Protein AF-A0A4Q3EK73-F1 (afdb_monomer_lite)

Secondary structure (DSSP, 8-state):
--------SSS---PPPPGGGTTS--------------------HHHHHHHSTTT----TT----TTGGG---

Radius of gyration: 26.19 Å; chains: 1; bounding box: 41×21×65 Å

Structure (mmCIF, N/CA/C/O backbone):
data_AF-A0A4Q3EK73-F1
#
_entry.id   AF-A0A4Q3EK73-F1
#
loop_
_atom_site.group_PDB
_atom_site.id
_atom_site.type_symbol
_atom_site.label_atom_id
_atom_site.label_alt_id
_atom_site.label_comp_id
_atom_site.label_asym_id
_atom_site.label_entity_id
_atom_site.label_seq_id
_atom_site.pdbx_PDB_ins_code
_atom_site.Cartn_x
_atom_site.Cartn_y
_atom_site.Cartn_z
_atom_site.occupancy
_atom_site.B_iso_or_equiv
_atom_site.auth_seq_id
_atom_site.auth_comp_id
_atom_site.auth_asym_id
_atom_site.auth_atom_id
_atom_site.pdbx_PDB_model_num
ATOM 1 N N . MET A 1 1 ? 14.267 -5.802 -3.912 1.00 64.50 1 MET A N 1
ATOM 2 C CA . MET A 1 1 ? 12.951 -5.954 -4.564 1.00 64.50 1 MET A CA 1
ATOM 3 C C . MET A 1 1 ? 12.253 -4.611 -4.460 1.00 64.50 1 MET A C 1
ATOM 5 O O . MET A 1 1 ? 12.043 -4.159 -3.342 1.00 64.50 1 MET A O 1
ATOM 9 N N . ILE A 1 2 ? 12.011 -3.936 -5.584 1.00 69.75 2 ILE A N 1
ATOM 10 C CA . ILE A 1 2 ? 11.265 -2.670 -5.606 1.00 69.75 2 ILE A CA 1
ATOM 11 C C . ILE A 1 2 ? 9.781 -3.035 -5.666 1.00 69.75 2 ILE A C 1
ATOM 13 O O . ILE A 1 2 ? 9.395 -3.848 -6.503 1.00 69.75 2 ILE A O 1
ATOM 17 N N . LYS A 1 3 ? 8.971 -2.489 -4.756 1.00 77.62 3 LYS A N 1
ATOM 18 C CA . LYS A 1 3 ? 7.514 -2.658 -4.755 1.00 77.62 3 LYS A CA 1
ATOM 19 C C . LYS A 1 3 ? 6.875 -1.278 -4.740 1.00 77.62 3 LYS A C 1
ATOM 21 O O . LYS A 1 3 ? 7.043 -0.542 -3.773 1.00 77.62 3 LYS A O 1
ATOM 26 N N . GLU A 1 4 ? 6.143 -0.958 -5.796 1.00 81.81 4 GLU A N 1
ATOM 27 C CA . GLU A 1 4 ? 5.362 0.270 -5.904 1.00 81.81 4 GLU A CA 1
ATOM 28 C C . GLU A 1 4 ? 3.874 -0.089 -5.887 1.00 81.81 4 GLU A C 1
ATOM 30 O O . GLU A 1 4 ? 3.442 -1.002 -6.590 1.00 81.81 4 GLU A O 1
ATOM 35 N N . ILE A 1 5 ? 3.097 0.593 -5.042 1.00 85.56 5 ILE A N 1
ATOM 36 C CA . ILE A 1 5 ? 1.636 0.482 -5.023 1.00 85.56 5 ILE A CA 1
ATOM 37 C C . ILE A 1 5 ? 1.106 1.749 -5.678 1.00 85.56 5 ILE A C 1
ATOM 39 O O . ILE A 1 5 ? 1.187 2.830 -5.097 1.00 85.56 5 ILE A O 1
ATOM 43 N N . ALA A 1 6 ? 0.572 1.607 -6.884 1.00 85.06 6 ALA A 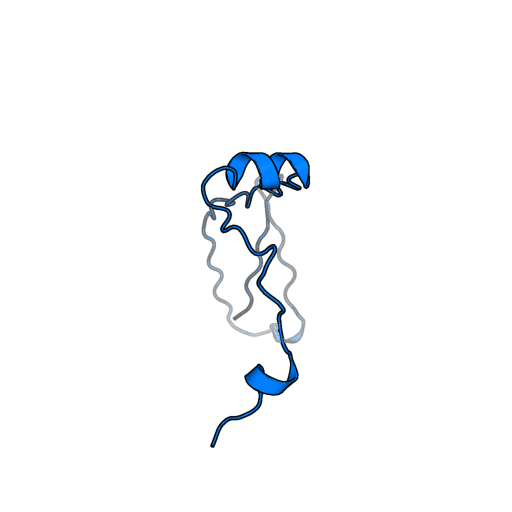N 1
ATOM 44 C CA . ALA A 1 6 ? -0.003 2.705 -7.642 1.00 85.06 6 ALA A CA 1
ATOM 45 C C . ALA A 1 6 ? -1.445 2.382 -8.035 1.00 85.06 6 ALA A C 1
ATOM 47 O O . ALA A 1 6 ? -1.804 1.224 -8.250 1.00 85.06 6 ALA A O 1
ATOM 48 N N . LYS A 1 7 ? -2.270 3.424 -8.150 1.00 88.19 7 LYS A N 1
ATOM 49 C CA . LYS A 1 7 ? -3.636 3.341 -8.669 1.00 88.19 7 LYS A CA 1
ATOM 50 C C . LYS A 1 7 ? -3.683 4.055 -10.023 1.00 88.19 7 LYS A C 1
ATOM 52 O O . LYS A 1 7 ? -3.712 5.284 -10.035 1.00 88.19 7 LYS A O 1
ATOM 57 N N . PRO A 1 8 ? -3.655 3.331 -11.154 1.00 87.31 8 PRO A N 1
ATOM 58 C CA . PRO A 1 8 ? -3.699 3.956 -12.470 1.00 87.31 8 PRO A CA 1
ATOM 59 C C . PRO A 1 8 ? -5.031 4.687 -12.685 1.00 87.31 8 PRO A C 1
ATOM 61 O O . PRO A 1 8 ? -6.098 4.115 -12.471 1.00 87.31 8 PRO A O 1
ATOM 64 N N . GLU A 1 9 ? -4.978 5.942 -13.130 1.00 89.88 9 GLU A N 1
ATOM 65 C CA . GLU A 1 9 ? -6.170 6.728 -13.506 1.00 89.88 9 GLU A CA 1
ATOM 66 C C . GLU A 1 9 ? -6.523 6.585 -14.996 1.00 89.88 9 GLU A C 1
ATOM 68 O O . GLU A 1 9 ? -7.553 7.073 -15.458 1.00 89.88 9 GLU A O 1
ATOM 73 N N . SER A 1 10 ? -5.667 5.903 -15.759 1.00 92.06 10 SER A N 1
ATOM 74 C CA . SER A 1 10 ? -5.838 5.653 -17.186 1.00 92.06 10 SER A CA 1
ATO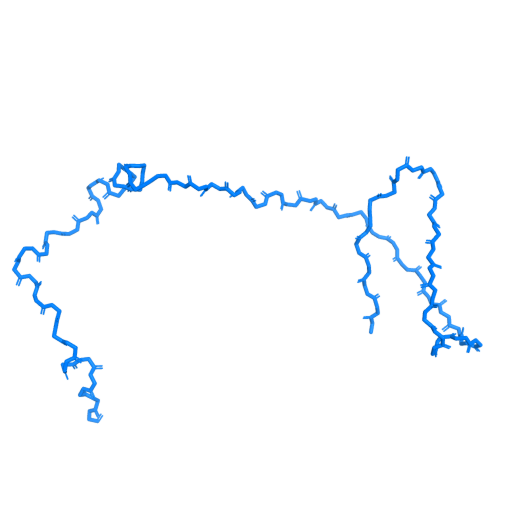M 75 C C . SER A 1 10 ? -5.428 4.222 -17.535 1.00 92.06 10 SER A C 1
ATOM 77 O O . SER A 1 10 ? -4.870 3.499 -16.711 1.00 92.06 10 SER A O 1
ATOM 79 N N . ASN A 1 11 ? -5.669 3.817 -18.781 1.00 90.50 11 ASN A N 1
ATOM 80 C CA . ASN A 1 11 ? -5.229 2.521 -19.305 1.00 90.50 11 ASN A CA 1
ATOM 81 C C . ASN A 1 11 ? -3.703 2.420 -19.506 1.00 90.50 11 ASN A C 1
ATOM 83 O O . ASN A 1 11 ? -3.221 1.384 -19.957 1.00 90.50 11 ASN A O 1
ATOM 87 N N . THR A 1 12 ? -2.957 3.488 -19.213 1.00 88.06 12 THR A N 1
ATOM 88 C CA . THR A 1 12 ? -1.502 3.554 -19.337 1.00 88.06 12 THR A CA 1
ATOM 89 C C . THR A 1 12 ? -0.883 3.921 -17.989 1.00 88.06 12 THR A C 1
ATOM 91 O O . THR A 1 12 ? -1.368 4.815 -17.294 1.00 88.06 12 THR A O 1
ATOM 94 N N . TYR A 1 13 ? 0.214 3.254 -17.632 1.00 87.75 13 TYR A N 1
ATOM 95 C CA . TYR A 1 13 ? 1.008 3.551 -16.443 1.00 87.75 13 TYR A CA 1
ATOM 96 C C . TYR A 1 13 ? 2.492 3.621 -16.824 1.00 87.75 13 TYR A C 1
ATOM 98 O O . TYR A 1 13 ? 3.003 2.735 -17.508 1.00 87.75 13 TYR A O 1
ATOM 106 N N . LEU A 1 14 ? 3.162 4.704 -16.425 1.00 89.25 14 LEU A N 1
ATOM 107 C CA . LEU A 1 14 ? 4.571 4.976 -16.714 1.00 89.25 14 LEU A CA 1
ATOM 108 C C . LEU A 1 14 ? 5.391 4.779 -15.437 1.00 89.25 14 LEU A C 1
ATOM 110 O O . LEU A 1 14 ? 5.223 5.529 -14.479 1.00 89.25 14 LEU A O 1
ATOM 114 N N . LEU A 1 15 ? 6.283 3.788 -15.448 1.00 86.19 15 LEU A N 1
ATOM 115 C CA . LEU A 1 15 ? 7.209 3.502 -14.354 1.00 86.19 15 LEU A CA 1
ATOM 116 C C . LEU A 1 15 ? 8.587 4.093 -14.674 1.00 86.19 15 LEU A C 1
ATOM 118 O O . LEU A 1 15 ? 9.208 3.717 -15.669 1.00 86.19 15 LEU A O 1
ATOM 122 N N . ASN A 1 16 ? 9.082 4.985 -13.816 1.00 88.81 16 ASN A N 1
ATOM 123 C CA . ASN A 1 16 ? 10.443 5.508 -13.920 1.00 88.81 16 ASN A CA 1
ATOM 124 C C . ASN A 1 16 ? 11.389 4.628 -13.105 1.00 88.81 16 ASN A C 1
ATOM 126 O O . ASN A 1 16 ? 11.264 4.527 -11.886 1.00 88.81 16 ASN A O 1
ATOM 130 N N . LEU A 1 17 ? 12.338 3.992 -13.785 1.00 88.44 17 LEU A N 1
ATOM 131 C CA . LEU A 1 17 ? 13.328 3.144 -13.133 1.00 88.44 17 LEU A CA 1
ATOM 132 C C . LEU A 1 17 ? 14.464 3.991 -12.549 1.00 88.44 17 LEU A C 1
ATOM 134 O O . LEU A 1 17 ? 14.862 4.976 -13.171 1.00 88.44 17 LEU A O 1
ATOM 138 N N . PRO A 1 18 ? 15.019 3.605 -11.390 1.00 89.44 18 PRO A N 1
ATOM 139 C CA . PRO A 1 18 ? 16.188 4.272 -10.841 1.00 89.44 18 PRO A CA 1
ATOM 140 C C . PRO A 1 18 ? 17.431 3.986 -11.698 1.00 89.44 18 PRO A C 1
ATOM 142 O O . PRO A 1 18 ? 17.555 2.912 -12.294 1.00 89.44 18 PRO A O 1
ATOM 145 N N . ASP A 1 19 ? 18.379 4.927 -11.713 1.00 92.94 19 ASP A N 1
ATOM 146 C CA . ASP A 1 19 ? 19.582 4.878 -12.564 1.00 92.94 19 ASP A CA 1
ATOM 147 C C . ASP A 1 19 ? 20.392 3.582 -12.400 1.00 92.94 19 ASP A C 1
ATOM 149 O O . ASP A 1 19 ? 20.982 3.061 -13.346 1.00 92.94 19 ASP A O 1
ATOM 153 N N . GLU A 1 20 ? 20.372 3.001 -11.201 1.00 91.12 20 GLU A N 1
ATOM 154 C CA . GLU A 1 20 ? 21.036 1.737 -10.876 1.00 91.12 20 GLU A CA 1
ATOM 155 C C . GLU A 1 20 ? 20.500 0.515 -11.647 1.00 91.12 20 GLU A C 1
ATOM 157 O O . GLU A 1 20 ? 21.141 -0.544 -11.638 1.00 91.12 20 GLU A O 1
ATOM 162 N N . MET A 1 21 ? 19.338 0.630 -12.299 1.00 88.56 21 MET A N 1
ATOM 163 C CA . MET A 1 21 ? 18.725 -0.427 -13.111 1.00 88.56 21 MET A CA 1
ATOM 164 C C . MET A 1 21 ? 19.015 -0.304 -14.612 1.00 88.56 21 MET A C 1
ATOM 166 O O . MET A 1 21 ? 18.676 -1.215 -15.371 1.00 88.56 21 MET A O 1
ATOM 170 N N . ILE A 1 22 ? 19.687 0.762 -15.053 1.00 92.31 22 ILE A N 1
ATOM 171 C CA . ILE A 1 22 ? 20.027 0.963 -16.466 1.00 92.31 22 ILE A CA 1
ATOM 172 C C . ILE A 1 22 ? 20.941 -0.173 -16.958 1.00 92.31 22 ILE A C 1
ATOM 174 O O . ILE A 1 22 ? 21.963 -0.491 -16.350 1.00 92.31 22 ILE A O 1
ATOM 178 N N . GLY A 1 23 ? 20.562 -0.796 -18.080 1.00 92.88 23 GLY A N 1
ATOM 179 C CA . GLY A 1 23 ? 21.327 -1.869 -18.730 1.00 92.88 23 GLY A CA 1
ATOM 180 C C . GLY A 1 23 ? 21.157 -3.263 -18.118 1.00 92.88 23 GLY A C 1
ATOM 181 O O . GLY A 1 23 ? 21.811 -4.204 -18.566 1.00 92.88 23 GLY A O 1
ATOM 182 N N . LYS A 1 24 ? 20.285 -3.422 -17.116 1.00 92.81 24 LYS A N 1
ATOM 183 C CA . LYS A 1 24 ? 19.980 -4.717 -16.493 1.00 92.81 24 LYS A CA 1
ATOM 184 C C . LYS A 1 24 ? 18.694 -5.312 -17.064 1.00 92.81 24 LYS A C 1
ATOM 186 O O . LYS A 1 24 ? 17.804 -4.594 -17.509 1.00 92.81 24 LYS A O 1
ATOM 191 N N . VAL A 1 25 ? 18.591 -6.639 -17.020 1.00 93.00 25 VAL A N 1
ATOM 192 C CA . VAL A 1 25 ? 17.329 -7.340 -17.285 1.00 93.00 25 VAL A CA 1
ATOM 193 C C . VAL A 1 25 ? 16.429 -7.181 -16.066 1.00 93.00 25 VAL A C 1
ATOM 195 O O . VAL A 1 25 ? 16.862 -7.408 -14.936 1.00 93.00 25 VAL A O 1
ATOM 198 N N . ILE A 1 26 ? 15.186 -6.785 -16.310 1.00 87.19 26 ILE A N 1
ATOM 199 C CA . ILE A 1 26 ? 14.179 -6.511 -15.290 1.00 87.19 26 ILE A CA 1
ATOM 200 C C . ILE A 1 26 ? 12.922 -7.323 -15.583 1.00 87.19 26 ILE A C 1
ATOM 202 O O . ILE A 1 26 ? 12.466 -7.399 -16.722 1.00 87.19 26 ILE A O 1
ATOM 206 N N . GLU A 1 27 ? 12.371 -7.920 -14.534 1.00 87.75 27 GLU A N 1
ATOM 207 C CA . GLU A 1 27 ? 11.066 -8.571 -14.541 1.00 87.75 27 GLU A CA 1
ATOM 208 C C . GLU A 1 27 ? 10.061 -7.631 -13.870 1.00 87.75 27 GLU A C 1
ATOM 210 O O . GLU A 1 27 ? 10.353 -7.055 -12.819 1.00 87.75 27 GLU A O 1
ATOM 215 N N . ILE A 1 28 ? 8.896 -7.453 -14.495 1.00 87.12 28 ILE A N 1
ATOM 216 C CA . ILE A 1 28 ? 7.815 -6.611 -13.982 1.00 87.12 28 ILE A CA 1
ATOM 217 C C . ILE A 1 28 ? 6.609 -7.507 -13.720 1.00 87.12 28 ILE A C 1
ATOM 219 O O . ILE A 1 28 ? 6.099 -8.144 -14.641 1.00 87.12 28 ILE A O 1
ATOM 223 N N . SER A 1 29 ? 6.135 -7.496 -12.477 1.00 87.56 29 SER A N 1
ATOM 224 C CA . SER A 1 29 ? 4.953 -8.236 -12.033 1.00 87.56 29 SER A CA 1
ATOM 225 C C . SER A 1 29 ? 3.926 -7.256 -11.483 1.00 87.56 29 SER A C 1
ATOM 227 O O . SER A 1 29 ? 4.269 -6.366 -10.703 1.00 87.56 29 SER A O 1
ATOM 229 N N . ALA A 1 30 ? 2.671 -7.408 -11.901 1.00 87.88 30 ALA A N 1
ATOM 230 C CA . ALA A 1 30 ? 1.563 -6.559 -11.483 1.00 87.88 30 ALA A CA 1
ATOM 231 C C . ALA A 1 30 ? 0.445 -7.421 -10.897 1.00 87.88 30 ALA A C 1
ATOM 233 O O . ALA A 1 30 ? 0.043 -8.419 -11.493 1.00 87.88 30 ALA A O 1
ATOM 234 N N . GLU A 1 31 ? -0.058 -7.014 -9.736 1.00 89.56 31 GLU A N 1
ATOM 235 C CA . GLU A 1 31 ? -1.124 -7.700 -9.012 1.00 89.56 31 GLU A CA 1
ATOM 236 C C . GLU A 1 31 ? -2.163 -6.675 -8.561 1.00 89.56 31 GLU A C 1
ATOM 238 O O . GLU A 1 31 ? -1.819 -5.574 -8.122 1.00 89.56 31 GLU A O 1
ATOM 243 N N . GLU A 1 32 ? -3.442 -7.033 -8.659 1.00 88.06 32 GLU A N 1
ATOM 244 C CA . GLU A 1 32 ? -4.513 -6.231 -8.079 1.00 88.06 32 GLU A CA 1
ATOM 245 C C . GLU A 1 32 ? -4.513 -6.414 -6.559 1.00 88.06 32 GLU A C 1
ATOM 247 O O . GLU A 1 32 ? -4.616 -7.531 -6.048 1.00 88.06 32 GLU A O 1
ATOM 252 N N . ILE A 1 33 ? -4.411 -5.306 -5.826 1.00 86.62 33 ILE A N 1
ATOM 253 C CA . ILE A 1 33 ? -4.448 -5.310 -4.366 1.00 86.62 33 ILE A CA 1
ATOM 254 C C . ILE A 1 33 ? -5.789 -4.736 -3.925 1.00 86.62 33 ILE A C 1
ATOM 256 O O . ILE A 1 33 ? -6.146 -3.613 -4.280 1.00 86.62 33 ILE A O 1
ATOM 260 N N . GLN A 1 34 ? -6.516 -5.489 -3.100 1.00 84.38 34 GLN A N 1
ATOM 261 C CA . GLN A 1 34 ? -7.683 -4.951 -2.414 1.00 84.38 34 GLN A CA 1
ATOM 262 C C . GLN A 1 34 ? -7.217 -3.972 -1.339 1.00 84.38 34 GLN A C 1
ATOM 264 O O . GLN A 1 34 ? -6.519 -4.341 -0.393 1.00 84.38 34 GLN A O 1
ATOM 269 N N . GLU A 1 35 ? -7.599 -2.707 -1.483 1.00 75.69 35 GLU A N 1
ATOM 270 C CA . GLU A 1 35 ? -7.318 -1.700 -0.471 1.00 75.69 35 GLU A CA 1
ATOM 271 C C . GLU A 1 35 ? -8.147 -2.015 0.780 1.00 75.69 35 GLU A C 1
ATOM 273 O O . GLU A 1 35 ? -9.351 -1.751 0.854 1.00 75.69 35 GLU A O 1
ATOM 278 N N . HIS A 1 36 ? -7.504 -2.595 1.792 1.00 70.62 36 HIS A N 1
ATOM 279 C CA . HIS A 1 36 ? -8.092 -2.664 3.117 1.00 70.62 36 HIS A CA 1
ATOM 280 C C . HIS A 1 36 ? -8.095 -1.251 3.687 1.00 70.62 36 HIS A C 1
ATOM 282 O O . HIS A 1 36 ? -7.092 -0.774 4.218 1.00 70.62 36 HIS A O 1
ATOM 288 N N . LYS A 1 37 ? -9.240 -0.571 3.582 1.00 64.69 37 LYS A N 1
ATOM 289 C CA . LYS A 1 37 ? -9.494 0.634 4.367 1.00 64.69 37 LYS A CA 1
ATOM 290 C C . LYS A 1 37 ? -9.412 0.227 5.829 1.00 64.69 37 LYS A C 1
ATOM 292 O O . LYS A 1 37 ? -10.383 -0.298 6.364 1.00 64.69 37 LYS A O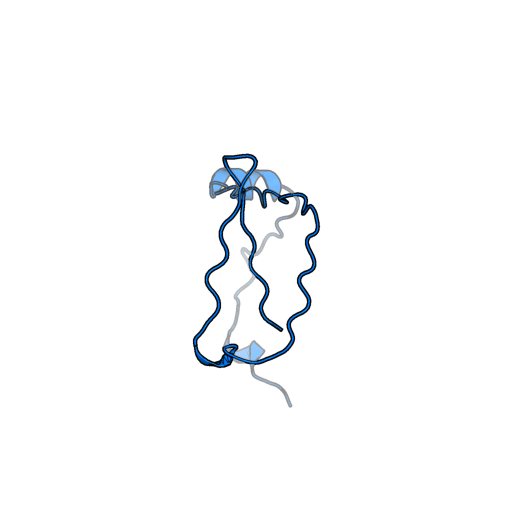 1
ATOM 297 N N . VAL A 1 38 ? -8.263 0.444 6.465 1.00 61.69 38 VAL A N 1
ATOM 298 C CA . VAL A 1 38 ? -8.193 0.458 7.922 1.00 61.69 38 VAL A CA 1
ATOM 299 C C . VAL A 1 38 ? -9.079 1.626 8.311 1.00 61.69 38 VAL A C 1
ATOM 301 O O . VAL A 1 38 ? -8.750 2.769 7.974 1.00 61.69 38 VAL A O 1
ATOM 304 N N . PRO A 1 39 ? -10.256 1.384 8.898 1.00 61.34 39 PRO A N 1
ATOM 305 C CA . PRO A 1 39 ? -11.128 2.490 9.184 1.00 61.34 39 PRO A CA 1
ATOM 306 C C . PRO A 1 39 ? -10.439 3.317 10.265 1.00 61.34 39 PRO A C 1
ATOM 308 O O . PRO A 1 39 ? -10.213 2.851 11.382 1.00 61.34 39 PRO A O 1
ATOM 311 N N . PHE A 1 40 ? -10.058 4.544 9.913 1.00 59.41 40 PHE A N 1
ATOM 312 C CA . PHE A 1 40 ? -9.562 5.517 10.873 1.00 59.41 40 PHE A CA 1
ATOM 313 C C . PHE A 1 40 ? -10.752 5.981 11.716 1.00 59.41 40 PHE A C 1
ATOM 315 O O . PHE A 1 40 ? -11.328 7.048 11.509 1.00 59.41 40 PHE A O 1
ATOM 322 N N . PHE A 1 41 ? -11.182 5.134 12.646 1.00 62.97 41 PHE A N 1
ATOM 323 C CA . PHE A 1 41 ? -12.145 5.521 13.657 1.00 62.97 41 PHE A CA 1
ATOM 324 C C . PHE A 1 41 ? -11.388 6.291 14.729 1.00 62.97 41 PHE A C 1
ATOM 326 O O . PHE A 1 41 ? -10.807 5.713 15.647 1.00 62.97 41 PHE A O 1
ATOM 333 N N . LYS A 1 42 ? -11.413 7.621 14.631 1.00 63.25 42 LYS A N 1
ATOM 334 C CA . LYS A 1 42 ? -11.126 8.467 15.786 1.00 63.25 42 LYS A CA 1
ATOM 335 C C . LYS A 1 42 ? -12.325 8.344 16.729 1.00 63.25 42 LYS A C 1
ATOM 337 O O . LYS A 1 42 ? -13.257 9.139 16.650 1.00 63.25 42 LYS A O 1
ATOM 342 N N . LYS A 1 43 ? -12.354 7.283 17.540 1.00 68.94 43 LYS A N 1
ATOM 343 C CA . LYS A 1 43 ? -13.403 7.120 18.551 1.00 68.94 43 LYS A CA 1
ATOM 344 C C . LYS A 1 43 ? -13.257 8.240 19.577 1.00 68.94 43 LYS A C 1
ATOM 346 O O . LYS A 1 43 ? -12.139 8.550 19.995 1.00 68.94 43 LYS A O 1
ATOM 351 N N . SER A 1 44 ? -14.362 8.876 19.951 1.00 77.06 44 SER A N 1
ATOM 352 C CA . SER A 1 44 ? -14.337 9.802 21.084 1.00 77.06 44 SER A CA 1
ATOM 353 C C . SER A 1 44 ? -14.109 9.021 22.382 1.00 77.06 44 SER A C 1
ATOM 355 O O . SER A 1 44 ? -14.408 7.828 22.459 1.00 77.06 44 SER A O 1
ATOM 357 N N . ILE A 1 45 ? -13.597 9.696 23.414 1.00 78.44 45 ILE A N 1
ATOM 358 C CA . ILE A 1 45 ? -13.456 9.100 24.753 1.00 78.44 45 ILE A CA 1
ATOM 359 C C . ILE A 1 45 ? -14.811 8.557 25.234 1.00 78.44 45 ILE A C 1
ATOM 361 O O . ILE A 1 45 ? -14.874 7.456 25.769 1.00 78.44 45 ILE A O 1
ATOM 365 N N . ASP A 1 46 ? -15.906 9.261 24.938 1.00 81.69 46 ASP A N 1
ATOM 366 C CA . ASP A 1 46 ? -17.260 8.832 25.304 1.00 81.69 46 ASP A CA 1
ATOM 367 C C . ASP A 1 46 ? -17.694 7.540 24.597 1.00 81.69 46 ASP A C 1
ATOM 369 O O . ASP A 1 46 ? -18.330 6.681 25.203 1.00 81.69 46 ASP A O 1
ATOM 373 N N . GLN A 1 47 ? -17.331 7.368 23.320 1.00 82.06 47 GLN A N 1
ATOM 374 C CA . GLN A 1 47 ? -17.600 6.128 22.583 1.00 82.06 47 GLN A CA 1
ATOM 375 C C . GLN A 1 47 ? -16.797 4.960 23.153 1.00 82.06 47 GLN A C 1
ATOM 377 O O . GLN A 1 47 ? 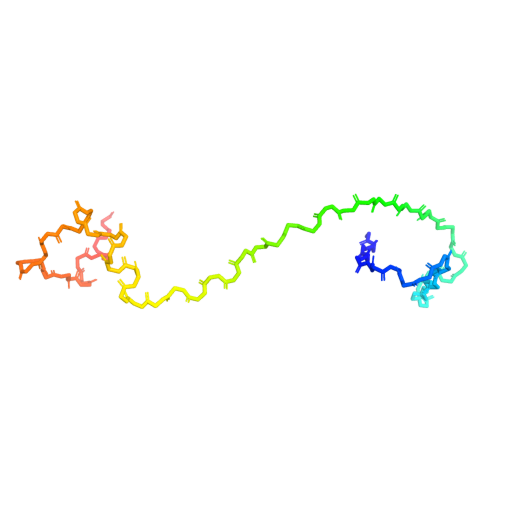-17.329 3.861 23.280 1.00 82.06 47 GLN A O 1
ATOM 382 N N . LEU A 1 48 ? -15.543 5.208 23.536 1.00 81.50 48 LEU A N 1
ATOM 383 C CA . LEU A 1 48 ? -14.703 4.205 24.179 1.00 81.50 48 LEU A CA 1
ATOM 384 C C . LEU A 1 48 ? -15.269 3.802 25.549 1.00 81.50 48 LEU A C 1
ATOM 386 O O . LEU A 1 48 ? -15.372 2.614 25.837 1.00 81.50 48 LEU A O 1
ATOM 390 N N . HIS A 1 49 ? -15.691 4.770 26.368 1.00 80.69 49 HIS A N 1
ATOM 391 C CA . HIS A 1 49 ? -16.316 4.498 27.665 1.00 80.69 49 HIS A CA 1
ATOM 392 C C . HIS A 1 49 ? -17.605 3.690 27.529 1.00 80.69 49 HIS A C 1
ATOM 394 O O . HIS A 1 49 ? -17.809 2.762 28.302 1.00 80.69 49 HIS A O 1
ATOM 400 N N . LYS A 1 50 ? -18.437 3.995 26.528 1.00 84.44 50 LYS A N 1
ATOM 401 C CA . LYS A 1 50 ? -19.671 3.249 26.267 1.00 84.44 50 LYS A CA 1
ATOM 402 C C . LYS A 1 50 ? -19.409 1.813 25.806 1.00 84.44 50 LYS A C 1
ATOM 404 O O . LYS A 1 50 ? -20.127 0.903 26.195 1.00 84.44 50 LYS A O 1
ATOM 409 N N . GLU A 1 51 ? -18.400 1.592 24.966 1.00 83.56 51 GLU A N 1
ATOM 410 C CA . GLU A 1 51 ? -18.042 0.242 24.505 1.00 83.56 51 GLU A CA 1
ATOM 411 C C . GLU A 1 51 ? -17.391 -0.612 25.599 1.00 83.56 51 GLU A C 1
ATOM 413 O O . GLU A 1 51 ? -17.506 -1.835 25.573 1.00 83.56 51 GLU A O 1
ATOM 418 N N . LEU A 1 52 ? -16.710 0.024 26.551 1.00 82.94 52 LEU A N 1
ATOM 419 C CA . LEU A 1 52 ? -16.076 -0.642 27.688 1.00 82.94 52 LEU A CA 1
ATOM 420 C C . LEU A 1 52 ? -16.981 -0.691 28.928 1.00 82.94 52 LEU A C 1
ATOM 422 O O . LEU A 1 52 ? -16.579 -1.229 29.960 1.00 82.94 52 LEU A O 1
ATOM 426 N N . GLU A 1 53 ? -18.199 -0.156 28.840 1.00 79.75 53 GLU A N 1
ATOM 427 C CA . GLU A 1 53 ? -19.180 -0.176 29.919 1.00 79.75 53 GLU A CA 1
ATOM 428 C C . GLU A 1 53 ? -19.533 -1.631 30.272 1.00 79.75 53 GLU A C 1
ATOM 430 O O . GLU A 1 53 ? -19.982 -2.408 29.431 1.00 79.75 53 GLU A O 1
ATOM 435 N N . GLY A 1 54 ? -19.269 -2.031 31.519 1.00 78.19 54 GLY A N 1
ATOM 436 C CA . GLY A 1 54 ? -19.444 -3.413 31.987 1.00 78.19 54 GLY A CA 1
ATOM 437 C C . GLY A 1 54 ? -18.232 -4.332 31.779 1.00 78.19 54 GLY A C 1
ATOM 438 O O . GLY A 1 54 ? -18.215 -5.434 32.325 1.00 78.19 54 GLY A O 1
ATOM 439 N N . LEU A 1 55 ? -17.203 -3.879 31.055 1.00 77.88 55 LEU A N 1
ATOM 440 C CA . LEU A 1 55 ? -15.877 -4.515 30.987 1.00 77.88 55 LEU A CA 1
ATOM 441 C C . LEU A 1 55 ? -14.846 -3.800 31.874 1.00 77.88 55 LEU A C 1
ATOM 443 O O . LEU A 1 55 ? -13.731 -4.288 32.063 1.00 77.88 55 LEU A O 1
ATOM 447 N N . THR A 1 56 ? -15.207 -2.639 32.417 1.00 67.81 56 THR A N 1
ATOM 448 C CA . THR A 1 56 ? -14.390 -1.869 33.348 1.00 67.81 56 THR A CA 1
ATOM 449 C C . THR A 1 56 ? -14.424 -2.481 34.746 1.00 67.81 56 THR A C 1
ATOM 451 O O . THR A 1 56 ? -15.475 -2.695 35.346 1.00 67.81 56 THR A O 1
ATOM 454 N N . VAL A 1 57 ? -13.239 -2.756 35.286 1.00 72.69 57 VAL A N 1
ATOM 455 C CA . VAL A 1 57 ? -13.059 -3.167 36.682 1.00 72.69 57 VAL A CA 1
ATOM 456 C C . VAL A 1 57 ? -13.034 -1.931 37.584 1.00 72.69 57 VAL A C 1
ATOM 458 O O . VAL A 1 57 ? -12.451 -0.909 37.218 1.00 72.69 57 VAL A O 1
ATOM 461 N N . ASN A 1 58 ? -13.662 -2.004 38.763 1.00 70.06 58 ASN A N 1
ATOM 462 C CA . ASN A 1 58 ? -13.569 -0.928 39.752 1.00 70.06 58 ASN A CA 1
ATOM 463 C C . ASN A 1 58 ? -12.148 -0.917 40.344 1.00 70.06 58 ASN A C 1
ATOM 465 O O . ASN A 1 58 ? -11.737 -1.866 41.011 1.00 70.06 58 ASN A O 1
ATOM 469 N N . LEU A 1 59 ? -11.413 0.163 40.079 1.00 75.00 59 LEU A N 1
ATOM 470 C CA . LEU A 1 59 ? -10.037 0.392 40.520 1.00 75.00 59 LEU A CA 1
ATOM 471 C C . LEU A 1 59 ? -9.938 1.509 41.574 1.00 75.00 59 LEU A C 1
ATOM 473 O O . LEU A 1 59 ? -8.844 2.001 41.825 1.00 75.00 59 LEU A O 1
ATOM 477 N N . GLU A 1 60 ? -11.039 1.920 42.209 1.00 74.56 60 GLU A N 1
ATOM 478 C CA . GLU A 1 60 ? -11.047 2.991 43.225 1.00 74.56 60 GLU A CA 1
ATOM 479 C C . GLU A 1 60 ? -10.071 2.734 44.385 1.00 74.56 60 GLU A C 1
ATOM 481 O O . GLU A 1 60 ? -9.489 3.670 44.930 1.00 74.56 60 GLU A O 1
ATOM 486 N N . SER A 1 61 ? -9.851 1.467 44.743 1.00 72.69 61 SER A N 1
ATOM 487 C CA . SER A 1 61 ? -8.866 1.042 45.747 1.00 72.69 61 SER A CA 1
ATOM 488 C C . SER A 1 61 ? -7.525 0.598 45.152 1.00 72.69 61 SER A C 1
ATOM 490 O O . SER A 1 61 ? -6.591 0.294 45.897 1.00 72.69 61 SER A O 1
ATOM 492 N N . PHE A 1 62 ? -7.399 0.559 43.825 1.00 77.06 62 PHE A N 1
ATOM 493 C CA . PHE A 1 62 ? -6.177 0.152 43.147 1.00 77.06 62 PHE A CA 1
ATOM 494 C C . PHE A 1 62 ? -5.236 1.344 43.003 1.00 77.06 62 PHE A C 1
ATOM 496 O O . PHE A 1 62 ? -5.467 2.284 42.243 1.00 77.06 62 PHE A O 1
ATOM 503 N N . LYS A 1 63 ? -4.120 1.282 43.723 1.00 74.31 63 LYS A N 1
ATOM 504 C CA . LYS A 1 63 ? -3.033 2.242 43.587 1.00 74.31 63 LYS A CA 1
ATOM 505 C C . LYS A 1 63 ? -1.914 1.580 42.800 1.00 74.31 63 LYS A C 1
ATOM 507 O O . LYS A 1 63 ? -1.169 0.777 43.347 1.00 74.31 63 LYS A O 1
ATOM 512 N N . PHE A 1 64 ? -1.795 1.928 41.521 1.00 74.81 64 PHE A N 1
ATOM 513 C CA . PHE A 1 64 ? -0.664 1.486 40.713 1.00 74.81 64 PHE A CA 1
ATOM 514 C C . PHE A 1 64 ? 0.642 2.002 41.337 1.00 74.81 64 PHE A C 1
ATOM 516 O O . PHE A 1 64 ? 0.906 3.209 41.339 1.00 74.81 64 PHE A O 1
ATOM 523 N N . ASN A 1 65 ? 1.448 1.095 41.890 1.00 77.94 65 ASN A N 1
ATOM 524 C CA . ASN A 1 65 ? 2.759 1.405 42.439 1.00 77.94 65 ASN A CA 1
ATOM 525 C C . ASN A 1 65 ? 3.840 1.045 41.416 1.00 77.94 65 ASN A C 1
ATOM 527 O O . ASN A 1 65 ? 4.196 -0.115 41.237 1.00 77.94 65 ASN A O 1
ATOM 531 N N . ARG A 1 66 ? 4.397 2.061 40.752 1.00 67.81 66 ARG A N 1
ATOM 532 C CA . ARG A 1 66 ? 5.451 1.877 39.743 1.00 67.81 66 ARG A CA 1
ATOM 533 C C . ARG A 1 66 ? 6.715 1.207 40.305 1.00 67.81 66 ARG A C 1
ATOM 535 O O . ARG A 1 66 ? 7.464 0.625 39.530 1.00 67.81 66 ARG A O 1
ATOM 542 N N . SER A 1 67 ? 6.948 1.288 41.616 1.00 71.38 67 SER A N 1
ATOM 543 C CA . SER A 1 67 ? 8.101 0.660 42.265 1.00 71.38 67 SER A CA 1
ATOM 544 C C . SER A 1 67 ? 7.963 -0.859 42.412 1.00 71.38 67 SER A C 1
ATOM 546 O O . SER A 1 67 ? 8.981 -1.532 42.376 1.00 71.38 67 SER A O 1
ATOM 548 N N . GLU A 1 68 ? 6.744 -1.407 42.507 1.00 61.84 68 GLU A N 1
ATOM 549 C CA . GLU A 1 68 ? 6.519 -2.869 42.530 1.00 61.84 68 GLU A CA 1
ATOM 550 C C . GLU A 1 68 ? 6.782 -3.516 41.165 1.00 61.84 68 GLU A C 1
ATOM 552 O O . GLU A 1 68 ? 7.230 -4.651 41.086 1.00 61.84 68 GLU A O 1
ATOM 557 N N . ALA A 1 69 ? 6.537 -2.792 40.069 1.00 62.62 69 ALA A N 1
ATOM 558 C CA . ALA A 1 69 ? 6.649 -3.332 38.711 1.00 62.62 69 ALA A CA 1
ATOM 559 C C . ALA A 1 69 ? 8.098 -3.584 38.242 1.00 62.62 69 ALA A C 1
ATOM 561 O O . ALA A 1 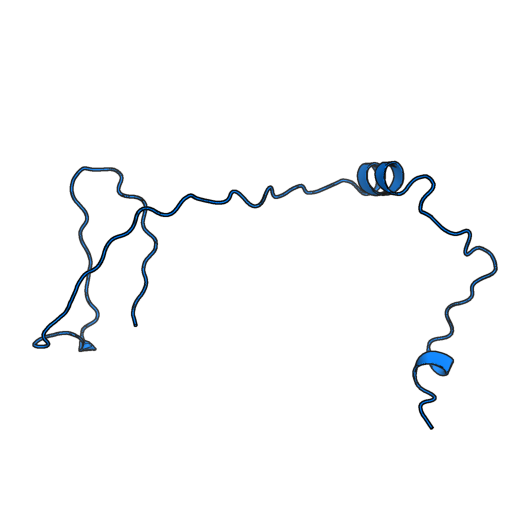69 ? 8.294 -4.088 37.135 1.00 62.62 69 ALA A O 1
ATOM 562 N N . ASN A 1 70 ? 9.092 -3.207 39.054 1.00 60.59 70 ASN A N 1
ATOM 563 C CA . ASN A 1 70 ? 10.518 -3.356 38.762 1.00 60.59 70 ASN A CA 1
ATOM 564 C C . ASN A 1 70 ? 11.261 -4.277 39.749 1.00 60.59 70 ASN A C 1
ATOM 566 O O . ASN A 1 70 ? 12.462 -4.461 39.557 1.00 60.59 70 ASN A O 1
ATOM 570 N N . ASP A 1 71 ? 10.596 -4.856 40.757 1.00 59.00 71 ASP A N 1
ATOM 571 C CA . ASP A 1 71 ? 11.202 -5.901 41.600 1.00 59.00 71 ASP A CA 1
ATOM 572 C C . ASP A 1 71 ? 11.101 -7.252 40.877 1.00 5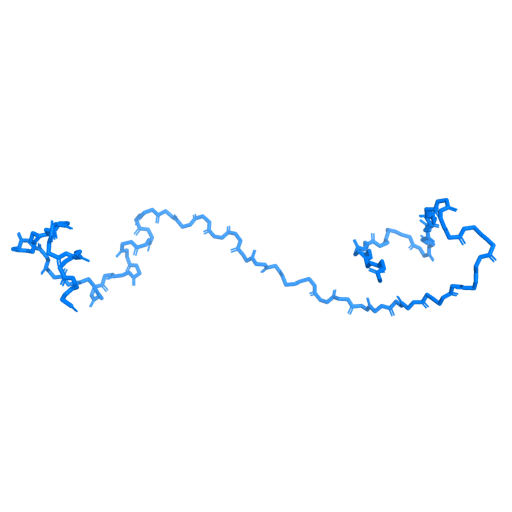9.00 71 ASP A C 1
ATOM 574 O O . ASP A 1 71 ? 10.222 -8.077 41.125 1.00 59.00 71 ASP A O 1
ATOM 578 N N . TYR A 1 72 ? 11.996 -7.440 39.910 1.00 61.41 72 TYR A N 1
ATOM 579 C CA . TYR A 1 72 ? 12.350 -8.760 39.403 1.00 61.41 72 TYR A CA 1
ATOM 580 C C . TYR A 1 72 ? 13.562 -9.224 40.219 1.00 61.41 72 TYR A C 1
ATOM 582 O O . TYR A 1 72 ? 14.663 -8.715 40.001 1.00 61.41 72 TYR A O 1
ATOM 590 N N . GLU A 1 73 ? 13.356 -10.132 41.179 1.00 57.44 73 GLU A N 1
ATOM 591 C CA . GLU A 1 73 ? 14.456 -10.984 41.663 1.00 57.44 73 GLU A CA 1
ATOM 592 C C . GLU A 1 73 ? 14.979 -11.888 40.536 1.00 57.44 73 GLU A C 1
ATOM 594 O O . GLU A 1 73 ? 14.152 -12.373 39.723 1.00 57.44 73 GLU A O 1
#

pLDDT: mean 78.85, std 10.47, range [57.44, 93.0]

Foldseek 3Di:
DDDDDDDDPDPDDDDDDDPVCPPHDDDDDDDDDDDPPPPPPPDDPVNVCVVCPVVDDDCVVPDDDPVVVPPDD

Sequence (73 aa):
MIKEIAKPESNTYLLNLPDEMIGKVIEISAEEIQEHKVPFFKKSIDQLHKELEGLTVNLESFKFNRSEANDYE